Protein AF-A0A661R3F8-F1 (afdb_monomer_lite)

pLDDT: mean 83.31, std 14.03, range [50.91, 97.19]

Structure (mmCIF, N/CA/C/O backbone):
data_AF-A0A661R3F8-F1
#
_entry.id   AF-A0A661R3F8-F1
#
loop_
_atom_site.group_PDB
_atom_site.id
_atom_site.type_symbol
_atom_site.label_atom_id
_atom_site.label_alt_id
_atom_site.label_comp_id
_atom_site.label_asym_id
_atom_site.label_entity_id
_atom_site.label_seq_id
_atom_site.pdbx_PDB_ins_code
_atom_site.Cartn_x
_atom_site.Cartn_y
_atom_site.Cartn_z
_atom_site.occupancy
_atom_site.B_iso_or_equiv
_atom_site.auth_seq_id
_atom_site.auth_comp_id
_atom_site.auth_asym_id
_atom_site.auth_atom_id
_atom_site.pdbx_PDB_model_num
ATOM 1 N N . MET A 1 1 ? 17.320 8.648 -23.056 1.00 66.31 1 MET A N 1
ATOM 2 C CA . MET A 1 1 ? 17.525 8.404 -21.611 1.00 66.31 1 MET A CA 1
ATOM 3 C C . MET A 1 1 ? 16.152 8.203 -20.989 1.00 66.31 1 MET A C 1
ATOM 5 O O . MET A 1 1 ? 15.340 9.113 -21.087 1.00 66.31 1 MET A O 1
ATOM 9 N N . PHE A 1 2 ? 15.840 7.020 -20.457 1.00 77.06 2 PHE A N 1
ATOM 10 C CA . PHE A 1 2 ? 14.553 6.812 -19.783 1.00 77.06 2 PHE A CA 1
ATOM 11 C C . PHE A 1 2 ? 14.544 7.598 -18.474 1.00 77.06 2 PHE A C 1
ATOM 13 O O . PHE A 1 2 ? 15.483 7.491 -17.684 1.00 77.06 2 PHE A O 1
ATOM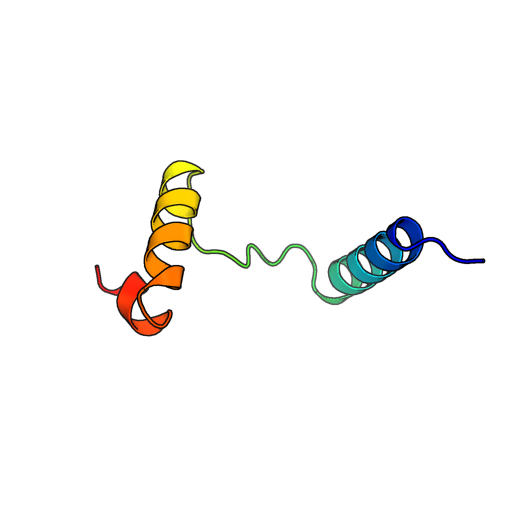 20 N N . ASN A 1 3 ? 13.514 8.414 -18.259 1.00 90.62 3 ASN A N 1
ATOM 21 C CA . ASN A 1 3 ? 13.337 9.080 -16.977 1.00 90.62 3 ASN A CA 1
ATOM 22 C C . ASN A 1 3 ? 12.682 8.101 -15.982 1.00 90.62 3 ASN A C 1
ATOM 24 O O . ASN A 1 3 ? 12.034 7.124 -16.372 1.00 90.62 3 ASN A O 1
ATOM 28 N N . ARG A 1 4 ? 12.849 8.360 -14.681 1.00 92.00 4 ARG A N 1
ATOM 29 C CA . ARG A 1 4 ? 12.296 7.494 -13.624 1.00 92.00 4 ARG A CA 1
ATOM 30 C C . ARG A 1 4 ? 10.777 7.339 -13.725 1.00 92.00 4 ARG A C 1
ATOM 32 O O . ARG A 1 4 ? 10.263 6.269 -13.434 1.00 92.00 4 ARG A O 1
ATOM 39 N N . GLN A 1 5 ? 10.071 8.380 -14.163 1.00 93.38 5 GLN A N 1
ATOM 40 C CA . GLN A 1 5 ? 8.617 8.362 -14.293 1.00 93.38 5 GLN A CA 1
ATOM 41 C C . GLN A 1 5 ? 8.154 7.348 -15.348 1.00 93.38 5 GLN A C 1
ATOM 43 O O . GLN A 1 5 ? 7.249 6.566 -15.078 1.00 93.38 5 GLN A O 1
ATOM 48 N N . THR A 1 6 ? 8.809 7.295 -16.510 1.00 95.25 6 THR A N 1
ATOM 49 C CA . THR A 1 6 ? 8.499 6.330 -17.572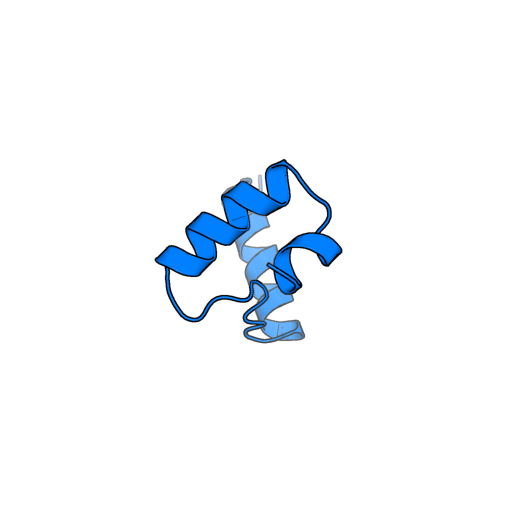 1.00 95.25 6 THR A CA 1
ATOM 50 C C . THR A 1 6 ? 8.727 4.894 -17.105 1.00 95.25 6 THR A C 1
ATOM 52 O O . THR A 1 6 ? 7.894 4.035 -17.370 1.00 95.25 6 THR A O 1
ATOM 55 N N . ILE A 1 7 ? 9.812 4.640 -16.365 1.00 96.06 7 ILE A N 1
ATOM 56 C CA . ILE A 1 7 ? 10.118 3.303 -15.831 1.00 96.06 7 ILE A CA 1
ATOM 57 C C . ILE A 1 7 ? 9.056 2.863 -14.816 1.00 96.06 7 ILE A C 1
ATOM 59 O O . ILE A 1 7 ? 8.573 1.735 -14.884 1.00 96.06 7 ILE A O 1
ATOM 63 N N . LEU A 1 8 ? 8.670 3.748 -13.891 1.00 96.62 8 LEU A N 1
ATOM 64 C CA . LEU A 1 8 ? 7.661 3.435 -12.875 1.00 96.62 8 LEU A CA 1
ATOM 65 C C . LEU A 1 8 ? 6.292 3.145 -13.497 1.00 96.62 8 LEU A C 1
ATOM 67 O O . LEU A 1 8 ? 5.625 2.199 -13.084 1.00 96.62 8 LEU A O 1
ATOM 71 N N . LEU A 1 9 ? 5.891 3.923 -14.505 1.00 96.62 9 LEU A N 1
ATOM 72 C CA . LEU A 1 9 ? 4.620 3.716 -15.200 1.00 96.62 9 LEU A CA 1
ATOM 73 C C . LEU A 1 9 ? 4.619 2.428 -16.035 1.00 96.62 9 LEU A C 1
ATOM 75 O O . LEU A 1 9 ? 3.623 1.709 -16.022 1.00 96.62 9 LEU A O 1
ATOM 79 N N . ASP A 1 10 ? 5.722 2.100 -16.716 1.00 97.00 10 ASP A N 1
ATOM 80 C CA . ASP A 1 10 ? 5.840 0.837 -17.459 1.00 97.00 10 ASP A CA 1
ATOM 81 C C . ASP A 1 10 ? 5.756 -0.375 -16.520 1.00 97.00 10 ASP A C 1
ATOM 83 O O . ASP A 1 10 ? 4.991 -1.308 -16.768 1.00 97.00 10 ASP A O 1
ATOM 87 N N . LEU A 1 11 ? 6.473 -0.332 -15.391 1.00 96.00 11 LEU A N 1
ATOM 88 C CA . LEU A 1 11 ? 6.419 -1.387 -14.381 1.00 96.00 11 LEU A CA 1
ATOM 89 C C . LEU A 1 11 ? 5.006 -1.546 -13.808 1.00 96.00 11 LEU A C 1
ATOM 91 O O . LEU A 1 11 ? 4.498 -2.665 -13.741 1.00 96.00 11 LEU A O 1
ATOM 95 N N . TYR A 1 12 ? 4.362 -0.437 -13.433 1.00 94.88 12 TYR A N 1
ATOM 96 C CA . TYR A 1 12 ? 2.987 -0.444 -12.938 1.00 94.88 12 TYR A CA 1
ATOM 97 C C . TYR A 1 12 ? 2.032 -1.099 -13.943 1.00 94.88 12 TYR A C 1
ATOM 99 O O . TYR A 1 12 ? 1.290 -2.007 -13.574 1.00 94.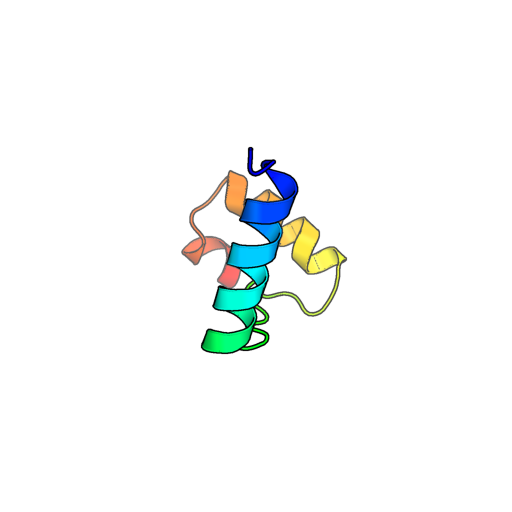88 12 TYR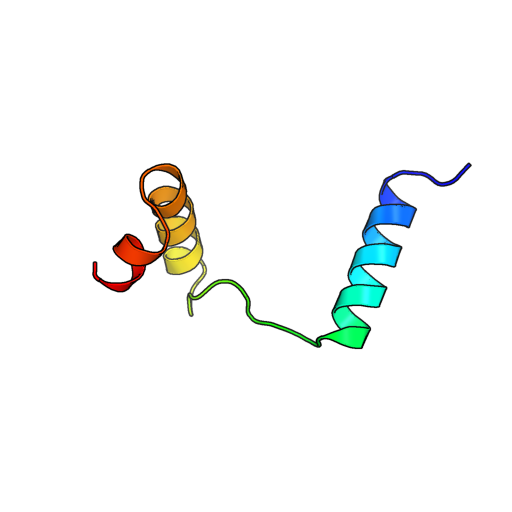 A O 1
ATOM 107 N N . ASN A 1 13 ? 2.097 -0.707 -15.218 1.00 96.69 13 ASN A N 1
ATOM 108 C CA . ASN A 1 13 ? 1.218 -1.241 -16.258 1.00 96.69 13 ASN A CA 1
ATOM 109 C C . ASN A 1 13 ? 1.436 -2.741 -16.495 1.00 96.69 13 ASN A C 1
ATOM 111 O O . ASN A 1 13 ? 0.464 -3.484 -16.632 1.00 96.69 13 ASN A O 1
ATOM 115 N N . ARG A 1 14 ? 2.691 -3.211 -16.499 1.00 97.00 14 ARG A N 1
ATOM 116 C CA . ARG A 1 14 ? 3.003 -4.644 -16.633 1.00 97.00 14 ARG A CA 1
ATOM 117 C C . ARG A 1 14 ? 2.434 -5.459 -15.476 1.00 97.00 14 ARG A C 1
ATOM 119 O O . ARG A 1 14 ? 1.831 -6.504 -15.708 1.00 97.00 14 ARG A O 1
ATOM 126 N N . LEU A 1 15 ? 2.611 -4.979 -14.245 1.00 96.06 15 LEU A N 1
ATOM 127 C CA . LEU A 1 15 ? 2.092 -5.648 -13.053 1.00 96.06 15 LEU A CA 1
ATOM 128 C C . LEU A 1 15 ? 0.559 -5.635 -13.032 1.00 96.06 15 LEU A C 1
ATOM 130 O O . LEU A 1 15 ? -0.053 -6.667 -12.770 1.00 96.06 15 LEU A O 1
ATOM 134 N N . LEU A 1 16 ? -0.064 -4.505 -13.374 1.00 96.12 16 LEU A N 1
ATOM 135 C CA . LEU A 1 16 ? -1.518 -4.388 -13.458 1.00 96.12 16 LEU A CA 1
ATOM 136 C C . LEU A 1 16 ? -2.103 -5.339 -14.511 1.00 96.12 16 LEU A C 1
ATOM 138 O O . LEU A 1 16 ? -3.096 -6.004 -14.238 1.00 96.12 16 LEU A O 1
ATOM 142 N N . HIS A 1 17 ? -1.481 -5.445 -15.687 1.00 96.88 17 HIS A N 1
ATOM 143 C CA . HIS A 1 17 ? -1.933 -6.357 -16.738 1.00 96.88 17 HIS A CA 1
ATOM 144 C C . HIS A 1 17 ? -1.783 -7.832 -16.333 1.00 96.88 17 HIS A C 1
ATOM 146 O O . HIS A 1 17 ? -2.643 -8.649 -16.646 1.00 96.88 17 HIS A O 1
ATOM 152 N N . ALA A 1 18 ? -0.701 -8.183 -15.633 1.00 97.19 18 ALA A N 1
ATOM 153 C CA . ALA A 1 18 ? -0.443 -9.560 -15.218 1.00 97.19 18 ALA A CA 1
ATOM 154 C C . ALA A 1 18 ? -1.336 -10.025 -14.055 1.00 97.19 18 ALA A C 1
ATOM 156 O O . ALA A 1 18 ? -1.731 -11.189 -14.017 1.00 97.19 18 ALA A O 1
ATOM 157 N N . PHE A 1 19 ? -1.637 -9.140 -13.100 1.00 94.81 19 PHE A N 1
ATOM 158 C CA . PHE A 1 19 ? -2.275 -9.515 -11.832 1.00 94.81 19 PHE A CA 1
ATOM 159 C C . PHE A 1 19 ? -3.676 -8.928 -11.623 1.00 94.81 19 PHE A C 1
ATOM 161 O O . PHE A 1 19 ? -4.367 -9.342 -10.689 1.00 94.81 19 PHE A O 1
ATOM 168 N N . GLY A 1 20 ? -4.097 -7.984 -12.468 1.00 92.88 20 GLY A N 1
ATOM 169 C CA . GLY A 1 20 ? -5.341 -7.235 -12.312 1.00 92.88 20 GLY A CA 1
ATOM 170 C C . GLY A 1 20 ? -5.353 -6.317 -11.079 1.00 92.88 20 GLY A C 1
ATOM 171 O O . GLY A 1 20 ? -4.349 -6.186 -10.370 1.00 92.88 20 GLY A O 1
ATOM 172 N N . PRO A 1 21 ? -6.489 -5.658 -10.795 1.00 90.38 21 PRO A N 1
ATOM 173 C CA . PRO A 1 21 ? -6.687 -4.919 -9.551 1.00 90.38 21 PRO A CA 1
ATOM 174 C C . PRO A 1 21 ? -6.618 -5.872 -8.352 1.00 90.38 21 PRO A C 1
ATOM 176 O O . PRO A 1 21 ? -7.436 -6.778 -8.215 1.00 90.38 21 PRO A O 1
ATOM 179 N N . ARG A 1 22 ? -5.623 -5.686 -7.477 1.00 85.62 22 ARG A N 1
ATOM 180 C CA . ARG A 1 22 ? -5.383 -6.602 -6.349 1.00 85.62 22 ARG A CA 1
ATOM 181 C C . ARG A 1 22 ? -6.062 -6.210 -5.043 1.00 85.62 22 ARG A C 1
ATOM 183 O O . ARG A 1 22 ? -6.045 -7.038 -4.143 1.00 85.62 22 ARG A O 1
ATOM 190 N N . HIS A 1 23 ? -6.594 -4.986 -4.925 1.00 81.88 23 HIS A N 1
ATOM 191 C CA . HIS A 1 23 ? -7.120 -4.439 -3.657 1.00 81.88 23 HIS A CA 1
ATOM 192 C C . HIS A 1 23 ? -6.207 -4.797 -2.471 1.00 81.88 23 HIS A C 1
ATOM 194 O O . HIS A 1 23 ? -6.635 -5.317 -1.451 1.00 81.88 23 HIS A O 1
ATOM 200 N N . TRP A 1 24 ? -4.901 -4.619 -2.689 1.00 82.06 24 TRP A N 1
ATOM 201 C CA . TRP A 1 24 ? -3.847 -5.286 -1.922 1.00 82.06 24 TRP A CA 1
ATOM 202 C C . TRP A 1 24 ? -3.789 -4.858 -0.452 1.00 82.06 24 TRP A C 1
ATOM 204 O O . TRP A 1 24 ? -3.228 -5.583 0.365 1.00 82.06 24 TRP A O 1
ATOM 214 N N . TRP A 1 25 ? -4.343 -3.687 -0.137 1.00 82.88 25 TRP A N 1
ATOM 215 C CA . TRP A 1 25 ? -4.492 -3.196 1.221 1.00 82.88 25 TRP A CA 1
ATOM 216 C C . TRP A 1 25 ? -5.931 -3.439 1.697 1.00 82.88 25 TRP A C 1
ATOM 218 O O . TRP A 1 25 ? -6.849 -2.940 1.043 1.00 82.88 25 TRP A O 1
ATOM 228 N N . PRO A 1 26 ? -6.155 -4.167 2.804 1.00 79.88 26 PRO A N 1
ATOM 229 C CA . PRO A 1 26 ? -7.473 -4.312 3.399 1.00 79.88 26 PRO A CA 1
ATOM 230 C C . PRO A 1 26 ? -7.950 -2.989 3.996 1.00 79.88 26 PRO A C 1
ATOM 232 O O . PRO A 1 26 ? -7.213 -2.289 4.693 1.00 79.88 26 PRO A O 1
ATOM 235 N N . GLY A 1 27 ? -9.202 -2.665 3.720 1.00 85.06 27 GLY A N 1
ATOM 236 C CA . GLY A 1 27 ? -9.859 -1.455 4.181 1.00 85.06 27 GLY A CA 1
ATOM 237 C C . GLY A 1 27 ? -10.932 -1.065 3.182 1.00 85.06 27 GLY A C 1
ATOM 238 O O . GLY A 1 27 ? -10.645 -0.856 2.002 1.00 85.06 27 GLY A O 1
ATOM 239 N N . ASP A 1 28 ? -12.158 -0.959 3.666 1.00 85.19 28 ASP A N 1
ATOM 240 C CA . ASP A 1 28 ? -13.317 -0.593 2.862 1.00 85.19 28 ASP A CA 1
ATOM 241 C C . ASP A 1 28 ? -13.486 0.934 2.805 1.00 85.19 28 ASP A C 1
ATOM 243 O O . ASP A 1 28 ? -14.205 1.461 1.953 1.00 85.19 28 ASP A O 1
ATOM 247 N N . SER A 1 29 ? -12.782 1.672 3.678 1.00 89.75 29 SER A N 1
ATOM 248 C CA . SER A 1 29 ? -12.796 3.136 3.714 1.00 8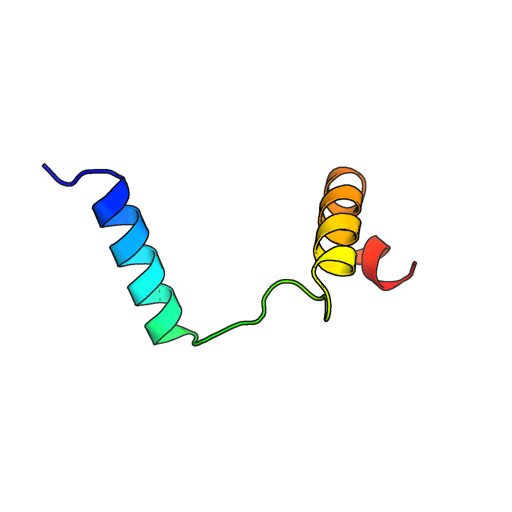9.75 29 SER A CA 1
ATOM 249 C C . SER A 1 29 ? -11.398 3.774 3.774 1.00 89.75 29 SER A C 1
ATOM 251 O O . SER A 1 29 ? -10.457 3.193 4.320 1.00 89.75 29 SER A O 1
ATOM 253 N N . PRO A 1 30 ? -11.243 5.030 3.299 1.00 90.94 30 PRO A N 1
ATOM 254 C CA . PRO A 1 30 ? -9.994 5.781 3.453 1.00 90.94 30 PRO A CA 1
ATOM 255 C C . PRO A 1 30 ? -9.525 5.917 4.909 1.00 90.94 30 PRO A C 1
ATOM 257 O O . PRO A 1 30 ? -8.324 5.982 5.163 1.00 90.94 30 PRO A O 1
ATOM 260 N N . PHE A 1 31 ? -10.463 5.952 5.864 1.00 91.38 31 PHE A N 1
ATOM 261 C CA . PHE A 1 31 ? -10.151 6.011 7.291 1.00 91.38 31 PHE A CA 1
ATOM 262 C C . PHE A 1 31 ? -9.460 4.728 7.770 1.00 91.38 31 PHE A C 1
ATOM 264 O O . PHE A 1 31 ? -8.409 4.801 8.403 1.00 91.38 31 PHE A O 1
ATOM 271 N N . GLU A 1 32 ? -9.991 3.559 7.407 1.00 89.56 32 GLU A N 1
ATOM 272 C CA . GLU A 1 32 ? -9.395 2.260 7.749 1.00 89.56 32 GLU A CA 1
ATOM 273 C C . GLU A 1 32 ? -8.011 2.080 7.120 1.00 89.56 32 GLU A C 1
ATOM 275 O O . GLU A 1 32 ? -7.083 1.620 7.787 1.00 89.56 32 GLU A O 1
ATOM 280 N N . VAL A 1 33 ? -7.833 2.525 5.870 1.00 89.38 33 VAL A N 1
ATOM 281 C CA . VAL A 1 33 ? -6.523 2.520 5.201 1.00 89.38 33 VAL A CA 1
ATOM 282 C C . VAL A 1 33 ? -5.511 3.367 5.981 1.00 89.38 33 VAL A C 1
ATOM 284 O O . VAL A 1 33 ? -4.390 2.917 6.225 1.00 89.38 33 VAL A O 1
ATOM 287 N N . ALA A 1 34 ? -5.901 4.572 6.411 1.00 90.44 34 ALA A N 1
ATOM 288 C CA . ALA A 1 34 ? -5.028 5.472 7.163 1.00 90.44 34 ALA A CA 1
ATOM 289 C C . ALA A 1 34 ? -4.646 4.905 8.541 1.00 90.44 34 ALA A C 1
ATOM 291 O 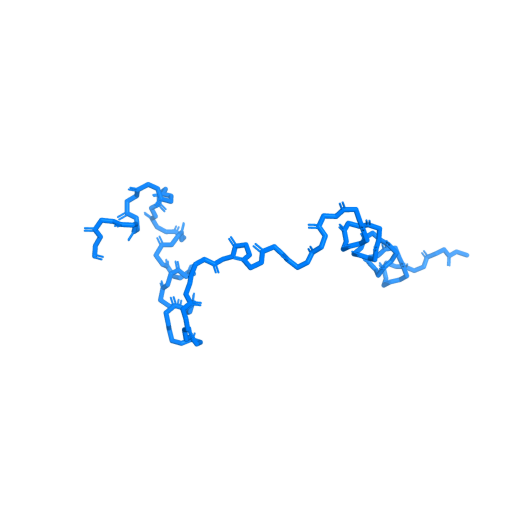O . ALA A 1 34 ? -3.469 4.928 8.908 1.00 90.44 34 ALA A O 1
ATOM 292 N N . VAL A 1 35 ? -5.614 4.354 9.282 1.00 88.81 35 VAL A N 1
ATOM 293 C CA . VAL A 1 35 ? -5.367 3.711 10.584 1.00 88.81 35 VAL A CA 1
ATOM 294 C C . VAL A 1 35 ? -4.446 2.504 10.417 1.00 88.81 35 VAL A C 1
ATOM 296 O O . VAL A 1 35 ? -3.426 2.416 11.103 1.00 88.81 35 VAL A O 1
ATOM 299 N N . GLY A 1 36 ? -4.734 1.620 9.458 1.00 86.81 36 GLY A N 1
ATOM 300 C CA . GLY A 1 36 ? -3.882 0.473 9.155 1.00 86.81 36 GLY A CA 1
ATOM 301 C C . GLY A 1 36 ? -2.447 0.900 8.839 1.00 86.81 36 GLY A C 1
ATOM 302 O O . GLY A 1 36 ? -1.497 0.325 9.371 1.00 86.81 36 GLY A O 1
ATOM 303 N N . ALA A 1 37 ? -2.265 1.936 8.012 1.00 88.06 37 ALA A N 1
ATOM 304 C CA . ALA A 1 37 ? -0.938 2.398 7.604 1.00 88.06 37 ALA A CA 1
ATOM 305 C C . ALA A 1 37 ? -0.103 2.894 8.796 1.00 88.06 37 ALA A C 1
ATOM 307 O O . ALA A 1 37 ? 1.109 2.678 8.834 1.00 88.06 37 ALA A O 1
ATOM 308 N N . ILE A 1 38 ? -0.737 3.508 9.798 1.00 87.44 38 ILE A N 1
ATOM 309 C CA . ILE A 1 38 ? -0.079 3.914 11.048 1.00 87.44 38 ILE A CA 1
ATOM 310 C C . ILE A 1 38 ? 0.284 2.687 11.898 1.00 87.44 38 ILE A C 1
ATOM 312 O O . ILE A 1 38 ? 1.396 2.600 12.421 1.00 87.44 38 ILE A O 1
ATOM 316 N N . LEU A 1 39 ? -0.620 1.710 12.012 1.00 84.88 39 LEU A N 1
ATOM 317 C CA . LEU A 1 39 ? -0.403 0.512 12.830 1.00 84.88 39 LEU A CA 1
ATOM 318 C C . LEU A 1 39 ? 0.694 -0.407 12.265 1.00 84.88 39 LEU A C 1
ATOM 320 O O . LEU A 1 39 ? 1.485 -0.967 13.030 1.00 84.88 39 LEU A O 1
ATOM 324 N N . THR A 1 40 ? 0.812 -0.513 10.937 1.00 81.19 40 THR A N 1
ATOM 325 C CA . THR A 1 40 ? 1.889 -1.295 10.295 1.00 81.19 40 THR A CA 1
ATOM 326 C C . THR A 1 40 ? 3.292 -0.763 10.551 1.00 81.19 40 THR A C 1
ATOM 328 O O . THR A 1 40 ? 4.248 -1.535 10.513 1.00 81.19 40 THR A O 1
ATOM 331 N N . GLN A 1 41 ? 3.436 0.530 10.856 1.00 78.31 41 GLN A N 1
ATOM 332 C CA . GLN A 1 41 ? 4.736 1.120 11.181 1.00 78.31 41 GLN A CA 1
ATOM 333 C C . GLN A 1 41 ? 5.251 0.673 12.557 1.00 78.31 41 GLN A C 1
ATOM 335 O O . GLN A 1 41 ? 6.453 0.728 12.793 1.00 78.31 41 GLN A O 1
ATOM 340 N N . ASN A 1 42 ? 4.370 0.193 13.446 1.00 66.31 42 ASN A N 1
ATOM 341 C CA . ASN A 1 42 ? 4.715 -0.173 14.824 1.00 66.31 42 ASN A CA 1
ATOM 342 C C . ASN A 1 42 ? 4.475 -1.656 15.167 1.00 66.31 42 ASN A C 1
ATOM 344 O O . ASN A 1 42 ? 4.825 -2.089 16.263 1.00 66.31 42 ASN A O 1
ATOM 348 N N . THR A 1 43 ? 3.927 -2.460 14.247 1.00 56.47 43 THR A N 1
ATOM 349 C CA . THR A 1 43 ? 3.676 -3.897 14.463 1.00 56.47 43 THR A CA 1
ATOM 350 C C . THR A 1 43 ? 3.624 -4.678 13.149 1.00 56.47 43 THR A C 1
ATOM 352 O O . THR A 1 43 ? 3.070 -4.209 12.159 1.00 56.47 43 THR A O 1
ATOM 355 N N . ALA A 1 44 ? 4.154 -5.909 13.145 1.00 59.59 44 ALA A N 1
ATOM 356 C CA . ALA A 1 44 ? 4.024 -6.828 12.013 1.00 59.59 44 ALA A CA 1
ATOM 357 C C . ALA A 1 44 ? 2.541 -7.085 11.678 1.00 59.59 44 ALA A C 1
ATOM 359 O O . ALA A 1 44 ? 1.736 -7.289 12.587 1.00 59.59 44 ALA A O 1
ATOM 360 N N . TRP A 1 45 ? 2.213 -7.131 10.379 1.00 56.62 45 TRP A N 1
ATOM 361 C CA . TRP A 1 45 ? 0.860 -7.247 9.799 1.00 56.62 45 TRP A CA 1
ATOM 362 C C . TRP A 1 45 ? -0.096 -8.197 10.540 1.00 56.62 45 TRP A C 1
ATOM 364 O O . TRP A 1 45 ? -1.264 -7.887 10.750 1.00 56.62 45 TRP A O 1
ATOM 374 N N . ARG A 1 46 ? 0.436 -9.317 11.046 1.00 56.59 46 ARG A N 1
ATOM 375 C CA . ARG A 1 46 ? -0.297 -10.341 11.807 1.00 56.59 46 ARG A CA 1
ATOM 376 C C . ARG A 1 46 ? -0.985 -9.833 13.087 1.00 56.59 46 ARG A C 1
ATOM 378 O O . ARG A 1 46 ? -1.838 -10.535 13.624 1.00 56.59 46 ARG A O 1
ATOM 385 N N . ASN A 1 47 ? -0.596 -8.669 13.604 1.00 59.84 47 ASN A N 1
ATOM 386 C CA . ASN A 1 47 ? -1.179 -8.079 14.810 1.00 59.84 47 ASN A CA 1
ATOM 387 C C . ASN A 1 47 ? -2.269 -7.038 14.509 1.00 59.84 47 ASN A C 1
ATOM 389 O O . ASN A 1 47 ? -3.021 -6.707 15.418 1.00 59.84 47 ASN A O 1
ATOM 393 N N . VAL A 1 48 ? -2.372 -6.547 13.266 1.00 58.53 48 VAL A N 1
ATOM 394 C CA . VAL A 1 48 ? -3.364 -5.529 12.871 1.00 58.53 48 VAL A CA 1
ATOM 395 C C . VAL A 1 48 ? -4.729 -6.167 12.589 1.00 58.53 48 VAL A C 1
ATOM 397 O O . VAL A 1 48 ? -5.742 -5.599 12.960 1.00 58.53 48 VAL A O 1
ATOM 400 N N . GLU A 1 49 ? -4.771 -7.389 12.045 1.00 58.62 49 GLU A N 1
ATOM 401 C CA . GLU A 1 49 ? -6.027 -8.114 11.750 1.00 58.62 49 GLU A CA 1
ATOM 402 C C . GLU A 1 49 ? -6.798 -8.605 12.996 1.00 58.62 49 GLU A C 1
ATOM 404 O O . GLU A 1 49 ? -7.910 -9.110 12.870 1.00 58.62 49 GLU A O 1
ATOM 409 N N . LYS A 1 50 ? -6.215 -8.511 14.200 1.00 56.16 50 LYS A N 1
ATOM 410 C CA . LYS A 1 50 ? -6.836 -8.977 15.458 1.00 56.16 50 LYS A CA 1
ATOM 411 C C . LYS A 1 50 ? -7.378 -7.854 16.345 1.00 56.16 50 LYS A C 1
ATOM 413 O O . LYS A 1 50 ? -7.975 -8.172 17.373 1.00 56.16 50 LYS A O 1
ATOM 418 N N . ALA A 1 51 ? -7.081 -6.601 16.008 1.00 50.91 51 ALA A N 1
ATOM 419 C CA . ALA A 1 51 ? -7.441 -5.430 16.802 1.00 50.91 51 ALA A CA 1
ATOM 420 C C . ALA A 1 51 ? -8.794 -4.856 16.372 1.00 50.91 51 ALA A C 1
ATOM 422 O O . ALA A 1 51 ? -9.095 -4.915 15.161 1.00 50.91 51 ALA A O 1
#

Foldseek 3Di:
DDDPVNVVVVVVVVCCVVPNDPPVDDDPDPVLSVVLVVVVVPDPPVVSVVD

Sequence (51 aa):
MFNRQTILLDLYNRLLHAFGPRHWWPGDSPFEVAVGAILTQNTAWRNVEKA

Secondary structure (DSSP, 8-state):
---HHHHHHHHHHHHHHHH-----S--SSHHHHHHHHHHHTTS-GGGTTT-

Radius of gyration: 15.26 Å; chains: 1; bounding box: 31×19×38 Å